Protein AF-A0AA40WFW1-F1 (afdb_monomer)

Mean predicted aligned error: 15.68 Å

Solvent-accessible surface area (backbone atoms only — not comparable to full-atom values): 8236 Å² total; per-residue (Å²): 113,68,68,63,54,52,51,50,52,41,64,77,34,49,91,41,74,64,25,47,53,50,52,50,49,50,50,52,48,50,46,54,59,62,72,38,60,76,72,65,69,72,68,68,83,65,73,79,66,72,55,68,63,59,58,52,53,51,51,53,50,51,51,52,53,50,53,49,52,55,54,53,72,74,47,89,59,65,86,51,41,61,56,52,51,50,51,53,51,51,56,51,49,51,54,43,48,41,55,78,66,33,42,73,81,52,59,71,65,62,39,50,57,52,49,52,53,52,51,51,50,51,51,50,52,50,48,52,50,52,53,50,53,54,51,51,54,53,53,54,66,72,74,108

Sequence (144 aa):
LEENELQDFITRNKDNKFGKALQDAILKGQEKLKGTPPLVEESHGSHHVISVKTYSIIFATLIFFTFVTVWVAGIDFGAMNVIIAMAVATAKASLVLGYFMHLKYDTIMNRVIFGSGFFFLLLLFGFSAADIFTRFKVLLSFAF

InterPro domains:
  IPR005171 Cytochrome C oxidase subunit IV, prokaryotes [PF03626] (57-125)
  IPR011743 Caa(3)-type oxidase, subunit IV [TIGR02229] (47-135)

Organism: NCBI:txid44276

Structure (mmCIF, N/CA/C/O backbone):
data_AF-A0AA40WFW1-F1
#
_entry.id   AF-A0AA40WFW1-F1
#
loop_
_atom_site.group_PDB
_atom_site.id
_atom_site.type_symbol
_atom_site.label_atom_id
_atom_site.label_alt_id
_atom_site.label_comp_id
_atom_site.label_asym_id
_atom_site.label_entity_id
_atom_site.label_seq_id
_atom_site.pdbx_PDB_ins_code
_atom_site.Cartn_x
_atom_site.Cartn_y
_atom_site.Cartn_z
_atom_site.occupancy
_atom_site.B_iso_or_equiv
_atom_site.auth_seq_id
_atom_site.auth_comp_id
_atom_site.auth_asym_id
_atom_site.auth_atom_id
_atom_site.pdbx_PDB_model_num
ATOM 1 N N . LEU A 1 1 ? -19.479 -23.591 46.083 1.00 56.34 1 LEU A N 1
ATOM 2 C CA . LEU A 1 1 ? 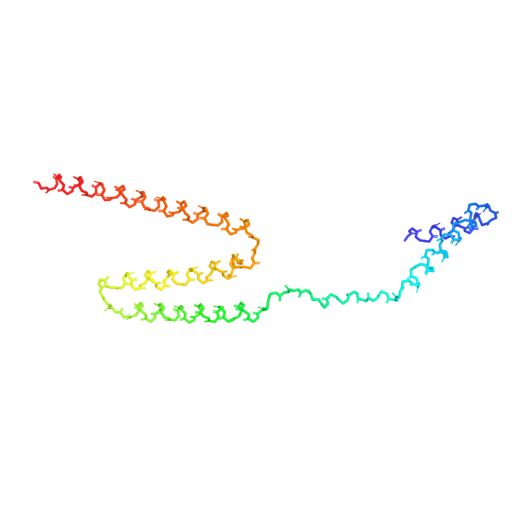-18.921 -23.953 47.406 1.00 56.34 1 LEU A CA 1
ATOM 3 C C . LEU A 1 1 ? -19.280 -22.874 48.424 1.00 56.34 1 LEU A C 1
ATOM 5 O O . LEU A 1 1 ? -19.982 -23.216 49.361 1.00 56.34 1 LEU A O 1
ATOM 9 N N . GLU A 1 2 ? -18.987 -21.593 48.163 1.00 70.62 2 GLU A N 1
ATOM 10 C CA . GLU A 1 2 ? -19.373 -20.478 49.057 1.00 70.62 2 GLU A CA 1
ATOM 11 C C . GLU A 1 2 ? -20.888 -20.328 49.305 1.00 70.62 2 GLU A C 1
ATOM 13 O O . GLU A 1 2 ? -21.292 -20.049 50.428 1.00 70.62 2 GLU A O 1
ATOM 18 N N . GLU A 1 3 ? -21.758 -20.567 48.313 1.00 70.88 3 GLU A N 1
ATOM 19 C CA . GLU A 1 3 ? -23.212 -20.433 48.538 1.00 70.88 3 GLU A CA 1
ATOM 20 C C . GLU A 1 3 ? -23.762 -21.410 49.588 1.00 70.88 3 GLU A C 1
ATOM 22 O O . GLU A 1 3 ? -24.636 -21.045 50.368 1.00 70.88 3 GLU A O 1
ATOM 27 N N . ASN A 1 4 ? -23.225 -22.631 49.659 1.00 71.12 4 ASN A N 1
ATOM 28 C CA . ASN A 1 4 ? -23.685 -23.629 50.626 1.00 71.12 4 ASN A CA 1
ATOM 29 C C . ASN A 1 4 ? -23.247 -23.273 52.058 1.00 71.12 4 ASN A C 1
ATOM 31 O O . ASN A 1 4 ? -24.006 -23.487 52.999 1.00 71.12 4 ASN A O 1
ATOM 35 N N . GLU A 1 5 ? -22.058 -22.685 52.222 1.00 77.12 5 GLU A N 1
ATOM 36 C CA . GLU A 1 5 ? -21.546 -22.231 53.523 1.00 77.12 5 GLU A CA 1
ATOM 37 C C . GLU A 1 5 ? -22.278 -20.979 54.023 1.00 77.12 5 GLU A C 1
ATOM 39 O O . GLU A 1 5 ? -22.573 -20.845 55.211 1.00 77.12 5 GLU A O 1
ATOM 44 N N . LEU A 1 6 ? -22.642 -20.080 53.107 1.00 69.94 6 LEU A N 1
ATOM 45 C CA . LEU A 1 6 ? -23.407 -18.873 53.415 1.00 69.94 6 LEU A CA 1
ATOM 46 C C . LEU A 1 6 ? -24.825 -19.220 53.890 1.00 69.94 6 LEU A C 1
ATOM 48 O O . LEU A 1 6 ? -25.314 -18.621 54.849 1.00 69.94 6 LEU A O 1
ATOM 52 N N . GLN A 1 7 ? -25.472 -20.218 53.280 1.00 74.81 7 GLN A N 1
ATOM 53 C CA . GLN A 1 7 ? -26.789 -20.701 53.714 1.00 74.81 7 GLN A CA 1
ATOM 54 C C . GLN A 1 7 ? -26.734 -21.392 55.086 1.00 74.81 7 GLN A C 1
ATOM 56 O O . GLN A 1 7 ? -27.633 -21.190 55.909 1.00 74.81 7 GLN A O 1
ATOM 61 N N . ASP A 1 8 ? -25.671 -22.150 55.371 1.00 81.81 8 ASP A N 1
ATOM 62 C CA . ASP A 1 8 ? -25.455 -22.774 56.682 1.00 81.81 8 ASP A CA 1
ATOM 63 C C . ASP A 1 8 ? -25.236 -21.719 57.779 1.00 81.81 8 ASP A C 1
ATOM 65 O O . ASP A 1 8 ? -25.878 -21.755 58.833 1.00 81.81 8 ASP A O 1
ATOM 69 N N . PHE A 1 9 ? -24.422 -20.696 57.495 1.00 74.06 9 PHE A N 1
ATOM 70 C CA . PHE A 1 9 ? -24.179 -19.588 58.418 1.00 74.06 9 PHE A CA 1
ATOM 71 C C . PHE A 1 9 ? -25.450 -18.775 58.711 1.00 74.06 9 PHE A C 1
ATOM 73 O O . PHE A 1 9 ? -25.726 -18.448 59.867 1.00 74.06 9 PHE A O 1
ATOM 80 N N . ILE A 1 10 ? -26.258 -18.471 57.689 1.00 77.81 10 ILE A N 1
ATOM 81 C CA . ILE A 1 10 ? -27.533 -17.751 57.852 1.00 77.81 10 ILE A CA 1
ATOM 82 C C . ILE A 1 10 ? -28.528 -18.587 58.664 1.00 77.81 10 ILE A C 1
ATOM 84 O O . ILE A 1 10 ? -29.220 -18.048 59.528 1.00 77.81 10 ILE A O 1
ATOM 88 N N . THR A 1 11 ? -28.575 -19.901 58.436 1.00 77.31 11 THR A N 1
ATOM 89 C CA . THR A 1 11 ? -29.468 -20.815 59.163 1.00 77.31 11 THR A CA 1
ATOM 90 C C . THR A 1 11 ? -29.069 -20.938 60.631 1.00 77.31 11 THR A C 1
ATOM 92 O O . THR A 1 11 ? -29.932 -20.865 61.506 1.00 77.31 11 THR A O 1
ATOM 95 N N . ARG A 1 12 ? -27.765 -21.037 60.916 1.00 81.69 12 ARG A N 1
ATOM 96 C CA . ARG A 1 12 ? -27.227 -21.077 62.283 1.00 81.69 12 ARG A CA 1
ATOM 97 C C . ARG A 1 12 ? -27.459 -19.801 63.087 1.00 81.69 12 ARG A C 1
ATOM 99 O O . ARG A 1 12 ? -27.447 -19.876 64.309 1.00 81.69 12 ARG A O 1
ATOM 106 N N . ASN A 1 13 ? -27.625 -18.657 62.425 1.00 74.06 13 ASN A N 1
ATOM 107 C CA . ASN A 1 13 ? -27.641 -17.338 63.065 1.00 74.06 13 ASN A CA 1
ATOM 108 C C . ASN A 1 13 ? -28.947 -16.555 62.810 1.00 74.06 13 ASN A C 1
ATOM 110 O O . ASN A 1 13 ? -28.970 -15.324 62.891 1.00 74.06 13 ASN A O 1
ATOM 114 N N . LYS A 1 14 ? -30.026 -17.265 62.454 1.00 75.75 14 LYS A N 1
ATOM 115 C CA . LYS A 1 14 ? -31.329 -16.718 62.033 1.00 75.75 14 LYS A CA 1
ATOM 116 C C . LYS A 1 14 ? -32.075 -15.954 63.138 1.00 75.75 14 LYS A C 1
ATOM 118 O O . LYS A 1 14 ? -32.874 -15.061 62.852 1.00 75.75 14 LYS A O 1
ATOM 123 N N . ASP A 1 15 ? -31.840 -16.310 64.393 1.00 78.62 15 ASP A N 1
A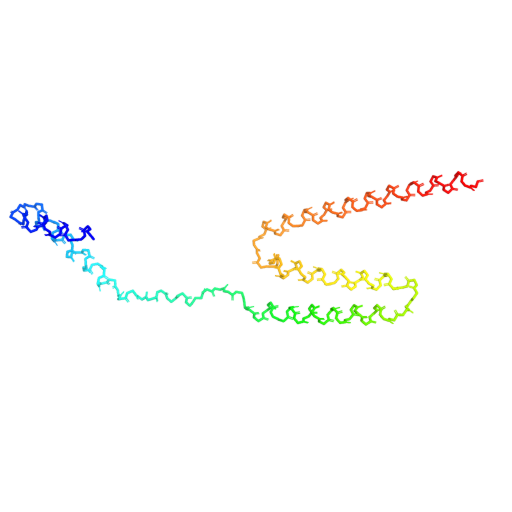TOM 124 C CA . ASP A 1 15 ? -32.398 -15.681 65.595 1.00 78.62 15 ASP A CA 1
ATOM 125 C C . ASP A 1 15 ? -31.774 -14.308 65.891 1.00 78.62 15 ASP A C 1
ATOM 127 O O . ASP A 1 15 ? -32.420 -13.425 66.467 1.00 78.62 15 ASP A O 1
ATOM 131 N N . ASN A 1 16 ? -30.553 -14.091 65.410 1.00 79.31 16 ASN A N 1
ATOM 132 C CA . ASN A 1 16 ? -29.788 -12.877 65.633 1.00 79.31 16 ASN A CA 1
ATOM 133 C C . ASN A 1 16 ? -30.196 -11.772 64.652 1.00 79.31 16 ASN A C 1
ATOM 135 O O . ASN A 1 16 ? -30.519 -12.018 63.488 1.00 79.31 16 ASN A O 1
ATOM 139 N N . LYS A 1 17 ? -30.144 -10.507 65.098 1.00 79.56 17 LYS A N 1
ATOM 140 C CA . LYS A 1 17 ? -30.504 -9.338 64.262 1.00 79.56 17 LYS A CA 1
ATOM 141 C C . LYS A 1 17 ? -29.728 -9.293 62.936 1.00 79.56 17 LYS A C 1
ATOM 143 O O . LYS A 1 17 ? -30.255 -8.807 61.941 1.00 79.56 17 LYS A O 1
ATOM 148 N N . PHE A 1 18 ? -28.511 -9.837 62.924 1.00 81.38 18 PHE A N 1
ATOM 149 C CA . PHE A 1 18 ? -27.685 -9.994 61.729 1.00 81.38 18 PHE A CA 1
ATOM 150 C C . PHE A 1 18 ? -28.284 -10.990 60.723 1.00 81.38 18 PHE A C 1
ATOM 152 O O . PHE A 1 18 ? -28.385 -10.665 59.547 1.00 81.38 18 PHE A O 1
ATOM 159 N N . GLY A 1 19 ? -28.754 -12.162 61.165 1.00 80.00 19 GLY A N 1
ATOM 160 C CA . GLY A 1 19 ? -29.363 -13.158 60.277 1.00 80.00 19 GLY A CA 1
ATOM 161 C C . GLY A 1 19 ? -30.608 -12.625 59.568 1.00 80.00 19 GLY A C 1
ATOM 162 O O . GLY A 1 19 ? -30.747 -12.797 58.359 1.00 80.00 19 GLY A O 1
ATOM 163 N N . LYS A 1 20 ? -31.461 -11.883 60.290 1.00 82.50 20 LYS A N 1
ATOM 164 C CA . LYS A 1 20 ? -32.632 -11.212 59.698 1.00 82.50 20 LYS A CA 1
ATOM 165 C C . LYS A 1 20 ? -32.237 -10.143 58.674 1.00 82.50 20 LYS A C 1
ATOM 167 O O . LYS A 1 20 ? -32.775 -10.141 57.575 1.00 82.50 20 LYS A O 1
ATOM 172 N N . ALA A 1 21 ? -31.254 -9.295 58.989 1.00 84.12 21 ALA A N 1
ATOM 173 C CA . ALA A 1 21 ? -30.778 -8.259 58.068 1.00 84.12 21 ALA A CA 1
ATOM 174 C C . ALA A 1 21 ? -30.157 -8.838 56.781 1.00 84.12 21 ALA A C 1
ATOM 176 O O . ALA A 1 21 ? -30.303 -8.260 55.707 1.00 84.12 21 ALA A O 1
ATOM 177 N N . LEU A 1 22 ? -29.483 -9.985 56.879 1.00 80.75 22 LEU A N 1
ATOM 178 C CA . LEU A 1 22 ? -28.872 -10.684 55.747 1.00 80.75 22 LEU A CA 1
ATOM 179 C C . LEU A 1 22 ? -29.936 -11.381 54.894 1.00 80.75 22 LEU A C 1
ATOM 181 O O . LEU A 1 22 ? -29.877 -11.309 53.669 1.00 80.75 22 LEU A O 1
ATOM 185 N N . GLN A 1 23 ? -30.947 -11.984 55.526 1.00 82.38 23 GLN A N 1
ATOM 186 C CA . GLN A 1 23 ? -32.101 -12.547 54.828 1.00 82.38 23 GLN A CA 1
ATOM 187 C C . GLN A 1 23 ? -32.884 -11.458 54.074 1.00 82.38 23 GLN A C 1
ATOM 189 O O . GLN A 1 23 ? -33.200 -11.645 52.901 1.00 82.38 23 GLN A O 1
ATOM 194 N N . ASP A 1 24 ? -33.091 -10.291 54.691 1.00 86.25 24 ASP A N 1
ATOM 195 C CA . ASP A 1 24 ? -33.718 -9.128 54.053 1.00 86.25 24 ASP A CA 1
ATOM 196 C C . ASP A 1 24 ? -32.855 -8.550 52.919 1.00 86.25 24 ASP A C 1
ATOM 198 O O . ASP A 1 24 ? -33.381 -8.176 51.872 1.00 86.25 24 ASP A O 1
ATOM 202 N N . ALA A 1 25 ? -31.526 -8.504 53.074 1.00 83.38 25 ALA A N 1
ATOM 203 C CA . ALA A 1 25 ? -30.610 -8.053 52.025 1.00 83.38 25 ALA A CA 1
ATOM 204 C C . ALA A 1 25 ? -30.571 -9.013 50.825 1.00 83.38 25 ALA A C 1
ATOM 206 O O . ALA A 1 25 ? -30.508 -8.553 49.685 1.00 83.38 25 ALA A O 1
ATOM 207 N N . ILE A 1 26 ? -30.654 -10.326 51.061 1.00 78.19 26 ILE A N 1
ATOM 208 C CA . ILE A 1 26 ? -30.748 -11.342 50.005 1.00 78.19 26 ILE A CA 1
ATOM 209 C C . ILE A 1 26 ? -32.097 -11.244 49.300 1.00 78.19 26 ILE A C 1
ATOM 211 O O . ILE A 1 26 ? -32.121 -11.227 48.076 1.00 78.19 26 ILE A O 1
ATOM 215 N N . LEU A 1 27 ? -33.207 -11.118 50.036 1.00 82.50 27 LEU A N 1
ATOM 216 C CA . LEU A 1 27 ? -34.538 -10.937 49.449 1.00 82.50 27 LEU A CA 1
ATOM 217 C C . LEU A 1 27 ? -34.621 -9.644 48.634 1.00 82.50 27 LEU A C 1
ATOM 219 O O . LEU A 1 27 ? -35.076 -9.682 47.497 1.00 82.50 27 LEU A O 1
ATOM 223 N N . LYS A 1 28 ? -34.108 -8.524 49.156 1.00 84.25 28 LYS A N 1
ATOM 224 C CA . LYS A 1 28 ? -34.058 -7.231 48.455 1.00 84.25 28 LYS A CA 1
ATOM 225 C C . LYS A 1 28 ? -33.096 -7.248 47.265 1.00 84.25 28 LYS A C 1
ATOM 227 O O . LYS A 1 28 ? -33.371 -6.628 46.241 1.00 84.25 28 LYS A O 1
ATOM 232 N N . GLY A 1 29 ? -31.969 -7.953 47.379 1.00 78.50 29 GLY A N 1
ATOM 233 C CA . GLY A 1 29 ? -31.025 -8.188 46.286 1.00 78.50 29 GLY A CA 1
ATOM 234 C C . GLY A 1 29 ? -31.657 -9.024 45.175 1.00 78.50 29 GLY A C 1
ATOM 235 O O . GLY A 1 29 ? -31.620 -8.621 44.020 1.00 78.50 29 GLY A O 1
ATOM 236 N N . GLN A 1 30 ? -32.320 -10.125 45.530 1.00 77.06 30 GLN A N 1
ATOM 237 C CA . GLN A 1 30 ? -33.086 -10.984 44.624 1.00 77.06 30 GLN A CA 1
ATOM 238 C C . GLN A 1 30 ? -34.261 -10.233 43.989 1.00 77.06 30 GLN A C 1
ATOM 240 O O . GLN A 1 30 ? -34.470 -10.354 42.793 1.00 77.06 30 GLN A O 1
ATOM 245 N N . GLU A 1 31 ? -34.993 -9.408 44.737 1.00 78.56 31 GLU A N 1
ATOM 246 C CA . GLU A 1 31 ? -36.063 -8.551 44.218 1.00 78.56 31 GLU A CA 1
ATOM 247 C C . GLU A 1 31 ? -35.517 -7.510 43.232 1.00 78.56 31 GLU A C 1
ATOM 249 O O . GLU A 1 31 ? -36.081 -7.338 42.157 1.00 78.56 31 GLU A O 1
ATOM 254 N N . LYS A 1 32 ? -34.374 -6.876 43.529 1.00 75.31 32 LYS A N 1
ATOM 255 C CA . LYS A 1 32 ? -33.695 -5.952 42.606 1.00 75.31 32 LYS A CA 1
ATOM 256 C C . LYS A 1 32 ? -33.172 -6.668 41.355 1.00 75.31 32 LYS A C 1
ATOM 258 O O . LYS A 1 32 ? -33.212 -6.092 40.274 1.00 75.31 32 LYS A O 1
ATOM 263 N N . LEU A 1 33 ? -32.729 -7.920 41.479 1.00 69.62 33 LEU A N 1
ATOM 264 C CA . LEU A 1 33 ? -32.313 -8.773 40.358 1.00 69.62 33 LEU A CA 1
ATOM 265 C C . LEU A 1 33 ? -33.500 -9.323 39.548 1.00 69.62 33 LEU A C 1
ATOM 267 O O . LEU A 1 33 ? -33.357 -9.543 38.354 1.00 69.62 33 LEU A O 1
ATOM 271 N N . LYS A 1 34 ? -34.668 -9.521 40.172 1.00 67.94 34 LYS A N 1
ATOM 272 C CA . LYS A 1 34 ? -35.893 -10.060 39.550 1.00 67.94 34 L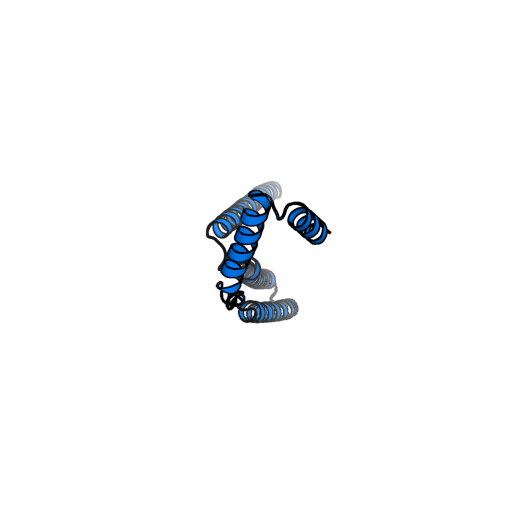YS A CA 1
ATOM 273 C C . LYS A 1 34 ? -36.798 -8.967 38.965 1.00 67.94 34 LYS A C 1
ATOM 275 O O . LYS A 1 34 ? -37.552 -9.225 38.034 1.00 67.94 34 LYS A O 1
ATOM 280 N N . GLY A 1 35 ? -36.741 -7.764 39.539 1.00 59.94 35 GLY A N 1
ATOM 281 C CA . GLY A 1 35 ? -37.348 -6.524 39.047 1.00 59.94 35 GLY A CA 1
ATOM 282 C C . GLY A 1 35 ? -36.447 -5.766 38.072 1.00 59.94 35 GLY A C 1
ATOM 283 O O . GLY A 1 35 ? -36.921 -4.884 37.359 1.00 59.94 35 GLY A O 1
ATOM 284 N N . THR A 1 36 ? -35.172 -6.154 37.974 1.00 63.31 36 THR A N 1
ATOM 285 C CA . THR A 1 36 ? -34.471 -6.040 36.698 1.00 63.31 36 THR A CA 1
ATOM 286 C C . THR A 1 36 ? -35.199 -7.021 35.778 1.00 63.31 36 THR A C 1
ATOM 288 O O . THR A 1 36 ? -35.206 -8.211 36.101 1.00 63.31 36 THR A O 1
ATOM 291 N N . PRO A 1 37 ? -35.904 -6.562 34.721 1.00 61.66 37 PRO A N 1
ATOM 292 C CA . PRO A 1 37 ? -36.551 -7.467 33.770 1.00 61.66 37 PRO A CA 1
ATOM 293 C C . PRO A 1 37 ? -35.553 -8.564 33.406 1.00 61.66 37 PRO A C 1
ATOM 295 O O . PRO A 1 37 ? -34.370 -8.216 33.320 1.00 61.66 37 PRO A O 1
ATOM 298 N N . PRO A 1 38 ? -35.995 -9.841 33.273 1.00 54.34 38 PRO A N 1
ATOM 299 C CA . PRO A 1 38 ? -35.114 -10.988 33.047 1.00 54.34 38 PRO A CA 1
ATOM 300 C C . PRO A 1 38 ? -34.149 -10.522 32.010 1.00 54.34 38 PRO A C 1
ATOM 302 O O . PRO A 1 38 ? -34.682 -10.217 30.944 1.00 54.34 38 PRO A O 1
ATOM 305 N N . LEU A 1 39 ? -32.882 -10.308 32.430 1.00 52.81 39 LEU A N 1
ATOM 306 C CA . LEU A 1 39 ? -31.835 -9.609 31.699 1.00 52.81 39 LEU A CA 1
ATOM 307 C C . LEU A 1 39 ? -32.366 -9.444 30.308 1.00 52.81 39 LEU A C 1
ATOM 309 O O . LEU A 1 39 ? -32.387 -10.435 29.572 1.00 52.81 39 LEU A O 1
ATOM 313 N N . VAL A 1 40 ? -32.982 -8.279 30.014 1.00 51.00 40 VAL A N 1
ATOM 314 C CA . VAL A 1 40 ? -33.141 -7.927 28.607 1.00 51.00 40 VAL A CA 1
ATOM 315 C C . VAL A 1 40 ? -31.735 -8.222 28.167 1.00 51.00 40 VAL A C 1
ATOM 317 O O . VAL A 1 40 ? -30.821 -7.630 28.757 1.00 51.00 40 VAL A O 1
ATOM 320 N N . GLU A 1 41 ? -31.541 -9.292 27.380 1.00 45.19 41 GLU A N 1
ATOM 321 C CA . GLU A 1 41 ? -30.306 -9.466 26.661 1.00 45.19 41 GLU A CA 1
ATOM 322 C C . GLU A 1 41 ? -30.208 -8.073 26.108 1.00 45.19 41 GLU A C 1
ATOM 324 O O . GLU A 1 41 ? -31.095 -7.676 25.338 1.00 45.19 41 GLU A O 1
ATOM 329 N N . GLU A 1 42 ? -29.325 -7.249 26.696 1.00 43.50 42 GLU A N 1
ATOM 330 C CA . GLU A 1 42 ? -29.062 -5.944 26.156 1.00 43.50 42 GLU A CA 1
ATOM 331 C C . GLU A 1 42 ? -28.787 -6.370 24.757 1.00 43.50 42 GLU A C 1
ATOM 333 O O . GLU A 1 42 ? -27.910 -7.219 24.552 1.00 43.50 42 GLU A O 1
ATOM 338 N N . SER A 1 43 ? -29.692 -5.994 23.858 1.00 41.28 43 SER A N 1
ATOM 339 C CA . SER A 1 43 ? -29.570 -6.448 22.514 1.00 41.28 43 SER A CA 1
ATOM 340 C C . SER A 1 43 ? -28.257 -5.800 22.147 1.00 41.28 43 SER A C 1
ATOM 342 O O . SER A 1 43 ? -28.199 -4.627 21.797 1.00 41.28 43 SER A O 1
ATOM 344 N N . HIS A 1 44 ? -27.182 -6.583 22.207 1.00 42.91 44 HIS A N 1
ATOM 345 C CA . HIS A 1 44 ? -25.916 -6.301 21.596 1.00 42.91 44 HIS A CA 1
ATOM 346 C C . HIS A 1 44 ? -26.146 -6.365 20.066 1.00 42.91 44 HIS A C 1
ATOM 348 O O . HIS A 1 44 ? -25.219 -6.545 19.289 1.00 42.91 44 HIS A O 1
ATOM 354 N N . GLY A 1 45 ? -27.385 -6.157 19.586 1.00 42.16 45 GLY A N 1
ATOM 355 C CA . GLY A 1 45 ? -27.779 -5.575 18.319 1.00 42.16 45 GLY A CA 1
ATOM 356 C C . GLY A 1 45 ? -27.319 -4.127 18.204 1.00 42.16 45 GLY A C 1
ATOM 357 O O . GLY A 1 45 ? -28.091 -3.217 17.953 1.00 42.16 45 GLY A O 1
ATOM 358 N N . SER A 1 46 ? -26.021 -3.925 18.337 1.00 43.91 46 SER A N 1
ATOM 359 C CA . SER A 1 46 ? -25.216 -3.629 17.168 1.00 43.91 46 SER A CA 1
ATOM 360 C C . SER A 1 46 ? -23.779 -3.606 17.654 1.00 43.91 46 SER A C 1
ATOM 362 O O . SER A 1 46 ? -23.202 -2.542 17.873 1.00 43.91 46 SER A O 1
ATOM 364 N N . HIS A 1 47 ? -23.157 -4.779 17.796 1.00 43.75 47 HIS A N 1
ATOM 365 C CA . HIS A 1 47 ? -21.742 -4.835 17.457 1.00 43.75 47 HIS A CA 1
ATOM 366 C C . HIS A 1 47 ? -21.649 -4.216 16.062 1.00 43.75 47 HIS A C 1
ATOM 368 O O . HIS A 1 47 ? -22.056 -4.824 15.073 1.00 43.75 47 HIS A O 1
ATOM 374 N N . HIS A 1 48 ? -21.213 -2.959 15.990 1.00 47.91 48 HIS A N 1
ATOM 375 C CA . HIS A 1 48 ? -20.923 -2.260 14.751 1.00 47.91 48 HIS A CA 1
ATOM 376 C C . HIS A 1 48 ? -19.637 -2.876 14.190 1.00 47.91 48 HIS A C 1
ATOM 378 O O . HIS A 1 48 ? -18.601 -2.232 14.069 1.00 47.91 48 HIS A O 1
ATOM 384 N N . VAL A 1 49 ? -19.686 -4.178 13.899 1.00 54.81 49 VAL A N 1
ATOM 385 C CA . VAL A 1 49 ? -18.774 -4.849 12.991 1.00 54.81 49 VAL A CA 1
ATOM 386 C C . VAL A 1 49 ? -19.055 -4.218 11.640 1.00 54.81 49 VAL A C 1
ATOM 388 O O . VAL A 1 49 ? -19.938 -4.640 10.897 1.00 54.81 49 VAL A O 1
ATOM 391 N N . ILE A 1 50 ? -18.351 -3.115 11.382 1.00 57.28 50 ILE A N 1
ATOM 392 C CA . ILE A 1 50 ? -17.777 -2.760 10.082 1.00 57.28 50 ILE A CA 1
ATOM 393 C C . ILE A 1 50 ? -18.012 -3.905 9.105 1.00 57.28 50 ILE A C 1
ATOM 395 O O . ILE A 1 50 ? -17.413 -4.974 9.213 1.00 57.28 50 ILE A O 1
ATOM 399 N N . SER A 1 51 ? -18.994 -3.679 8.237 1.00 58.88 51 SER A N 1
ATOM 400 C CA . SER A 1 51 ? -19.586 -4.675 7.357 1.00 58.88 51 SER A CA 1
ATOM 401 C C . SER A 1 51 ? -18.509 -5.563 6.737 1.00 58.88 51 SER A C 1
ATOM 403 O O . SER A 1 51 ? -17.702 -5.096 5.932 1.00 58.88 51 SER A O 1
ATOM 405 N N . VAL A 1 52 ? -18.528 -6.860 7.069 1.00 71.69 52 VAL A N 1
ATOM 406 C CA . VAL A 1 52 ? -17.671 -7.895 6.455 1.00 71.69 52 VAL A CA 1
ATOM 407 C C . VAL A 1 52 ? -17.743 -7.821 4.921 1.00 71.69 52 VAL A C 1
ATOM 409 O O . VAL A 1 52 ? -16.771 -8.119 4.228 1.00 71.69 52 VAL A O 1
ATOM 412 N N . LYS A 1 53 ? -18.865 -7.322 4.379 1.00 76.38 53 LYS A N 1
ATOM 413 C CA . LYS A 1 53 ? -19.053 -7.082 2.944 1.00 76.38 53 LYS A CA 1
ATOM 414 C C . LYS A 1 53 ? -18.044 -6.075 2.382 1.00 76.38 53 LYS A C 1
ATOM 416 O O . LYS A 1 53 ? -17.552 -6.296 1.284 1.00 76.38 53 LYS A O 1
ATOM 421 N N . THR A 1 54 ? -17.697 -5.015 3.115 1.00 79.38 54 THR A N 1
ATOM 422 C CA . THR A 1 54 ? -16.713 -4.014 2.667 1.00 79.38 54 THR A CA 1
ATOM 423 C C . THR A 1 54 ? -15.348 -4.666 2.469 1.00 79.38 54 THR A C 1
ATOM 425 O O . THR A 1 54 ? -14.792 -4.592 1.376 1.00 79.38 54 THR A O 1
ATOM 428 N N . TYR A 1 55 ? -14.848 -5.385 3.480 1.00 80.81 55 TYR A N 1
ATOM 429 C CA . TYR A 1 55 ? -13.577 -6.111 3.384 1.00 80.81 55 TYR A CA 1
ATOM 430 C C . TYR A 1 55 ? -13.585 -7.167 2.281 1.00 80.81 55 TYR A C 1
ATOM 432 O O . TYR A 1 55 ? -12.598 -7.306 1.564 1.00 80.81 55 TYR A O 1
ATOM 440 N N . SER A 1 56 ? -14.707 -7.867 2.103 1.00 84.06 56 SER A N 1
ATOM 441 C CA . SER A 1 56 ? -14.859 -8.884 1.062 1.00 84.06 56 SER A CA 1
ATOM 442 C C . SER A 1 56 ? -14.807 -8.290 -0.355 1.00 84.06 56 SER A C 1
ATOM 444 O O . SER A 1 56 ? -14.123 -8.832 -1.222 1.00 84.06 56 SER A O 1
ATOM 446 N N . ILE A 1 57 ? -15.429 -7.125 -0.585 1.00 87.12 57 ILE A N 1
ATOM 447 C CA . ILE A 1 57 ? -15.342 -6.402 -1.867 1.00 87.12 57 ILE A CA 1
ATOM 448 C C . ILE 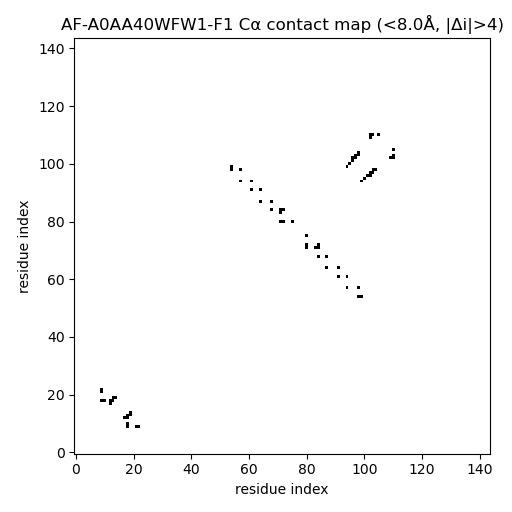A 1 57 ? -13.900 -5.972 -2.149 1.00 87.12 57 ILE A C 1
ATOM 450 O O . ILE A 1 57 ? -13.399 -6.152 -3.254 1.00 87.12 57 ILE A O 1
ATOM 454 N N . ILE A 1 58 ? -13.205 -5.430 -1.149 1.00 89.44 58 ILE A N 1
ATOM 455 C CA . ILE A 1 58 ? -11.829 -4.947 -1.325 1.00 89.44 58 ILE A CA 1
ATOM 456 C C . ILE A 1 58 ? -10.878 -6.119 -1.550 1.00 89.44 58 ILE A C 1
ATOM 458 O O . ILE A 1 58 ? -9.990 -6.031 -2.391 1.00 89.44 58 ILE A O 1
ATOM 462 N N . PHE A 1 59 ? -11.092 -7.236 -0.855 1.00 87.81 59 PHE A N 1
ATOM 463 C CA . PHE A 1 59 ? -10.375 -8.480 -1.102 1.00 87.81 59 PHE A CA 1
ATOM 464 C C . PHE A 1 59 ? -10.538 -8.942 -2.557 1.00 87.81 59 PHE A C 1
ATOM 466 O O . PHE A 1 59 ? -9.541 -9.234 -3.217 1.00 87.81 59 PHE A O 1
ATOM 473 N N . ALA A 1 60 ? -11.761 -8.918 -3.097 1.00 91.44 60 ALA A N 1
ATOM 474 C CA . ALA A 1 60 ? -12.002 -9.224 -4.506 1.00 91.44 60 ALA A CA 1
ATOM 475 C C . ALA A 1 60 ? -11.265 -8.246 -5.443 1.00 91.44 60 ALA A C 1
ATOM 477 O O . ALA A 1 60 ? -10.618 -8.680 -6.398 1.00 91.44 60 ALA A O 1
ATOM 478 N N . THR A 1 61 ? -11.267 -6.945 -5.133 1.00 91.50 61 THR A N 1
ATOM 479 C CA . THR A 1 61 ? -10.497 -5.932 -5.877 1.00 91.50 61 THR A CA 1
ATOM 480 C C . THR A 1 61 ? -8.988 -6.202 -5.841 1.00 91.50 61 THR A C 1
ATOM 482 O O . THR A 1 61 ? -8.312 -6.042 -6.856 1.00 91.50 61 THR A O 1
ATOM 485 N N . LEU A 1 62 ? -8.436 -6.648 -4.708 1.00 91.06 62 LEU A N 1
ATOM 486 C CA . LEU A 1 62 ? -7.013 -6.995 -4.590 1.00 91.06 62 LEU A CA 1
ATOM 487 C C . LEU A 1 62 ? -6.650 -8.245 -5.397 1.00 91.06 62 LEU A C 1
ATOM 489 O O . LEU A 1 62 ? -5.564 -8.303 -5.985 1.00 91.06 62 LEU A O 1
ATOM 493 N N . ILE A 1 63 ? -7.543 -9.235 -5.441 1.00 93.06 63 ILE A N 1
ATOM 494 C CA . ILE A 1 63 ? -7.377 -10.409 -6.301 1.00 93.06 63 ILE A CA 1
ATOM 495 C C . ILE A 1 63 ? -7.385 -9.984 -7.769 1.00 93.06 63 ILE A C 1
ATOM 497 O O . ILE A 1 63 ? -6.475 -10.357 -8.507 1.00 93.06 63 ILE A O 1
ATOM 501 N N . PHE A 1 64 ? -8.331 -9.135 -8.175 1.00 93.00 64 PHE A N 1
ATOM 502 C CA . PHE A 1 64 ? -8.361 -8.571 -9.524 1.00 93.00 64 PHE A CA 1
ATOM 503 C C . PHE A 1 64 ? -7.049 -7.851 -9.871 1.00 93.00 64 PHE A C 1
ATOM 505 O O . PHE A 1 64 ? -6.431 -8.156 -10.888 1.00 93.00 64 PHE A O 1
ATOM 512 N N . PHE A 1 65 ? -6.555 -6.978 -8.989 1.00 90.69 65 PHE A N 1
ATOM 513 C CA . PHE A 1 65 ? -5.263 -6.307 -9.171 1.00 90.69 65 PHE A CA 1
ATOM 514 C C . PHE A 1 65 ? -4.094 -7.288 -9.313 1.00 90.69 65 PHE A C 1
ATOM 516 O O . PHE A 1 65 ? -3.150 -7.028 -10.052 1.00 90.69 65 PHE A O 1
ATOM 523 N N . THR A 1 66 ? -4.155 -8.431 -8.632 1.00 91.50 66 THR A N 1
ATOM 524 C CA . THR A 1 66 ? -3.121 -9.466 -8.724 1.00 91.50 66 THR A CA 1
ATOM 525 C C . THR A 1 66 ? -3.151 -10.157 -10.090 1.00 91.50 66 THR A C 1
ATOM 527 O O . THR A 1 66 ? -2.101 -10.318 -10.712 1.00 91.50 66 THR A O 1
ATOM 530 N N . PHE A 1 67 ? -4.335 -10.468 -10.621 1.00 92.81 67 PHE A N 1
ATOM 531 C CA . PHE A 1 67 ? -4.459 -10.944 -12.002 1.00 92.81 67 PHE A CA 1
ATOM 532 C C . PHE A 1 67 ? -3.922 -9.925 -13.006 1.00 92.81 67 PHE A C 1
ATOM 534 O O . PHE A 1 67 ? -3.167 -10.299 -13.902 1.00 92.81 67 PHE A O 1
ATOM 541 N N . VAL A 1 68 ? -4.228 -8.639 -12.811 1.00 89.00 68 VAL A N 1
ATOM 542 C CA . VAL A 1 68 ? -3.678 -7.560 -13.642 1.00 89.00 68 VAL A CA 1
ATOM 543 C C . VAL A 1 68 ? -2.149 -7.550 -13.578 1.00 89.00 68 VAL A C 1
ATOM 545 O O . VAL A 1 68 ? -1.518 -7.486 -14.626 1.00 89.00 68 VAL A O 1
ATOM 548 N N . THR A 1 69 ? -1.528 -7.687 -12.396 1.00 88.88 69 THR A N 1
ATOM 549 C CA . THR A 1 69 ? -0.055 -7.739 -12.301 1.00 88.88 69 THR A CA 1
ATOM 550 C C . THR A 1 69 ? 0.553 -8.934 -13.024 1.00 88.88 69 THR A C 1
ATOM 552 O O . THR A 1 69 ? 1.567 -8.770 -13.691 1.00 88.88 69 THR A O 1
ATOM 555 N N . VAL A 1 70 ? -0.058 -10.119 -12.927 1.00 89.56 70 VAL A N 1
ATOM 556 C CA . VAL A 1 70 ? 0.435 -11.320 -13.620 1.00 89.56 70 VAL A CA 1
ATOM 557 C C . VAL A 1 70 ? 0.301 -11.156 -15.132 1.00 89.56 70 VAL A C 1
ATOM 559 O O . VAL A 1 70 ? 1.209 -11.518 -15.872 1.00 89.56 70 VAL A O 1
ATOM 562 N N . TRP A 1 71 ? -0.801 -10.567 -15.593 1.00 87.62 71 TRP A N 1
ATOM 563 C CA . TRP A 1 71 ? -1.026 -10.331 -17.014 1.00 87.62 71 TRP A CA 1
ATOM 564 C C . TRP A 1 71 ? -0.069 -9.282 -17.586 1.00 87.62 71 TRP A C 1
ATOM 566 O O . TRP A 1 71 ? 0.558 -9.525 -18.612 1.00 87.62 71 TRP A O 1
ATOM 576 N N . VAL A 1 72 ? 0.115 -8.161 -16.882 1.00 86.06 72 VAL A N 1
ATOM 577 C CA . VAL A 1 72 ? 1.097 -7.127 -17.241 1.00 86.06 72 VAL A CA 1
ATOM 578 C C . VAL A 1 72 ? 2.515 -7.693 -17.233 1.00 86.06 72 VAL A C 1
ATOM 580 O O . VAL A 1 72 ? 3.281 -7.382 -18.132 1.00 86.06 72 VAL A O 1
ATOM 583 N N . ALA A 1 73 ? 2.866 -8.550 -16.269 1.00 83.88 73 ALA A N 1
ATOM 584 C CA . ALA A 1 73 ? 4.181 -9.190 -16.222 1.00 83.88 73 ALA A CA 1
ATOM 585 C C . ALA A 1 73 ? 4.421 -10.171 -17.384 1.00 83.88 73 ALA A C 1
ATOM 587 O O . ALA A 1 73 ? 5.570 -10.453 -17.711 1.00 83.88 73 ALA A O 1
ATOM 588 N N . GLY A 1 74 ? 3.356 -10.693 -17.999 1.00 82.06 74 GLY A N 1
ATOM 589 C CA . GLY A 1 74 ? 3.435 -11.561 -19.173 1.00 82.06 74 GLY A CA 1
ATOM 590 C C . GLY A 1 74 ? 3.579 -10.817 -20.504 1.00 82.06 74 GLY A C 1
ATOM 591 O O . GLY A 1 74 ? 3.868 -11.455 -21.513 1.00 82.06 74 GLY A O 1
ATOM 592 N N . ILE A 1 75 ? 3.378 -9.495 -20.528 1.00 83.81 75 ILE A N 1
ATOM 593 C CA . ILE A 1 75 ? 3.518 -8.669 -21.731 1.00 83.81 75 ILE A CA 1
ATOM 594 C C . ILE A 1 75 ? 4.787 -7.826 -21.598 1.00 83.81 75 ILE A C 1
ATOM 596 O O . ILE A 1 75 ? 4.985 -7.118 -20.613 1.00 83.81 75 ILE A O 1
ATOM 600 N N . ASP A 1 76 ? 5.660 -7.891 -22.601 1.00 81.62 76 ASP A N 1
ATOM 601 C CA . ASP A 1 76 ? 6.899 -7.121 -22.596 1.00 81.62 76 ASP A CA 1
ATOM 602 C C . ASP A 1 76 ? 6.676 -5.735 -23.217 1.00 81.62 76 ASP A C 1
ATOM 604 O O . ASP A 1 76 ? 6.677 -5.564 -24.437 1.00 81.62 76 ASP A O 1
ATOM 608 N N . PHE A 1 77 ? 6.446 -4.731 -22.368 1.00 75.56 77 PHE A N 1
ATOM 609 C CA . PHE A 1 77 ? 6.375 -3.321 -22.762 1.00 75.56 77 PHE A CA 1
ATOM 610 C C . PHE A 1 77 ? 7.757 -2.635 -22.730 1.00 75.56 77 PHE A C 1
ATOM 612 O O . PHE A 1 77 ? 7.845 -1.402 -22.786 1.00 75.56 77 PHE A O 1
ATOM 619 N N . GLY A 1 78 ? 8.850 -3.402 -22.610 1.00 83.06 78 GLY A N 1
ATOM 620 C CA . GLY A 1 78 ? 10.216 -2.884 -22.551 1.00 83.06 78 GLY A CA 1
ATOM 621 C C . GLY A 1 78 ? 10.436 -1.966 -21.345 1.00 83.06 78 GLY A C 1
ATOM 622 O O . GLY A 1 78 ? 10.115 -2.312 -20.209 1.00 83.06 78 GLY A O 1
ATOM 623 N N . ALA A 1 79 ? 10.951 -0.753 -21.573 1.00 80.12 79 ALA A N 1
ATOM 624 C CA . ALA A 1 79 ? 11.231 0.218 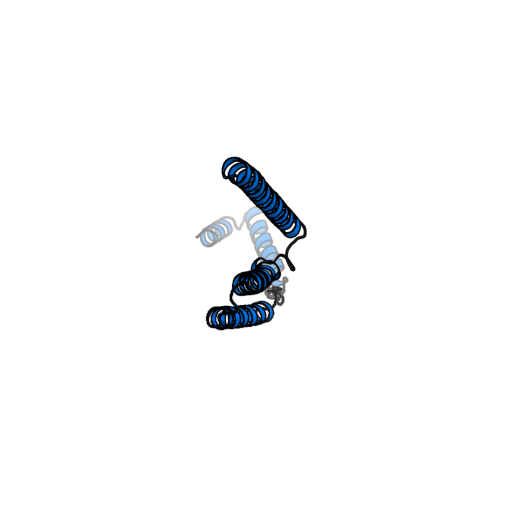-20.505 1.00 80.12 79 ALA A CA 1
ATOM 625 C C . ALA A 1 79 ? 9.981 0.649 -19.705 1.00 80.12 79 ALA A C 1
ATOM 627 O O . ALA A 1 79 ? 10.098 1.090 -18.561 1.00 80.12 79 ALA A O 1
ATOM 628 N N . MET A 1 80 ? 8.781 0.502 -20.278 1.00 84.81 80 MET A N 1
ATOM 629 C CA . MET A 1 80 ? 7.528 0.873 -19.619 1.00 84.81 80 MET A CA 1
ATOM 630 C C . MET A 1 80 ? 7.064 -0.172 -18.587 1.00 84.81 80 MET A C 1
ATOM 632 O O . MET A 1 80 ? 6.268 0.162 -17.709 1.00 84.81 80 MET A O 1
ATOM 636 N N . ASN A 1 81 ? 7.600 -1.403 -18.617 1.00 87.38 81 ASN A N 1
ATOM 637 C CA . ASN A 1 81 ? 7.226 -2.468 -17.674 1.00 87.38 81 ASN A CA 1
ATOM 638 C C . ASN A 1 81 ? 7.400 -2.041 -16.219 1.00 87.38 81 ASN A C 1
ATOM 640 O O . ASN A 1 81 ? 6.510 -2.256 -15.400 1.00 87.38 81 ASN A O 1
ATOM 644 N N . VAL A 1 82 ? 8.523 -1.397 -15.900 1.00 86.75 82 VAL A N 1
ATOM 645 C CA . VAL A 1 82 ? 8.828 -0.970 -14.528 1.00 86.75 82 VAL A CA 1
ATOM 646 C C . VAL A 1 82 ? 7.836 0.089 -14.054 1.00 86.75 82 VAL A C 1
ATOM 648 O O . VAL A 1 82 ? 7.344 0.011 -12.931 1.00 86.75 82 VAL A O 1
ATOM 651 N N . ILE A 1 83 ? 7.495 1.050 -14.915 1.00 89.88 83 ILE A N 1
ATOM 652 C CA . ILE A 1 83 ? 6.568 2.137 -14.579 1.00 89.88 83 ILE A CA 1
ATOM 653 C C . ILE A 1 83 ? 5.166 1.573 -14.333 1.00 89.88 83 ILE A C 1
ATOM 655 O O . ILE A 1 83 ? 4.547 1.893 -13.317 1.00 89.88 83 ILE A O 1
ATOM 659 N N . ILE A 1 84 ? 4.685 0.687 -15.213 1.00 88.69 84 ILE A N 1
ATOM 660 C CA . ILE A 1 84 ? 3.372 0.049 -15.059 1.00 88.69 84 ILE A CA 1
ATOM 661 C C . ILE A 1 84 ? 3.362 -0.837 -13.806 1.00 88.69 84 ILE A C 1
ATOM 663 O O . ILE A 1 84 ? 2.439 -0.741 -12.999 1.00 88.69 84 ILE A O 1
ATOM 667 N N . ALA A 1 85 ? 4.401 -1.646 -13.587 1.00 89.00 85 ALA A N 1
ATOM 668 C CA . ALA A 1 85 ? 4.512 -2.498 -12.405 1.00 89.00 85 ALA A CA 1
ATOM 669 C C . ALA A 1 85 ? 4.492 -1.679 -11.104 1.00 89.00 85 ALA A C 1
ATOM 671 O O . ALA A 1 85 ? 3.764 -2.023 -10.172 1.00 89.00 85 ALA A O 1
ATOM 672 N N . MET A 1 86 ? 5.223 -0.561 -11.049 1.00 90.06 86 MET A N 1
ATOM 673 C CA . MET A 1 86 ? 5.225 0.350 -9.901 1.00 90.06 86 MET A CA 1
ATOM 674 C C . MET A 1 86 ? 3.878 1.046 -9.699 1.00 90.06 86 MET A C 1
ATOM 676 O O . MET A 1 86 ? 3.421 1.162 -8.559 1.00 90.06 86 MET A O 1
ATOM 680 N N . ALA A 1 87 ? 3.202 1.460 -10.773 1.00 90.56 87 ALA A N 1
ATOM 681 C CA . ALA A 1 87 ? 1.875 2.065 -10.688 1.00 90.56 87 ALA A CA 1
ATOM 682 C C . ALA A 1 87 ? 0.847 1.080 -10.111 1.00 90.56 87 ALA A C 1
ATOM 684 O O . ALA A 1 87 ? 0.123 1.408 -9.166 1.00 90.56 87 ALA A O 1
ATOM 685 N N . VAL A 1 88 ? 0.826 -0.155 -10.622 1.00 91.00 88 VAL A N 1
ATOM 686 C CA . VAL A 1 88 ? -0.099 -1.198 -10.161 1.00 91.00 88 VAL A CA 1
ATOM 687 C C . VAL A 1 88 ? 0.220 -1.615 -8.720 1.00 91.00 88 VAL A C 1
ATOM 689 O O . VAL A 1 88 ? -0.693 -1.738 -7.900 1.00 91.00 88 VAL A O 1
ATOM 692 N N . ALA A 1 89 ? 1.503 -1.760 -8.371 1.00 90.69 89 ALA A N 1
ATOM 693 C CA . ALA A 1 89 ? 1.932 -2.044 -7.003 1.00 90.69 89 ALA A CA 1
ATOM 694 C C . ALA A 1 89 ? 1.506 -0.939 -6.021 1.00 90.69 89 ALA A C 1
ATOM 696 O O . ALA A 1 89 ? 0.964 -1.239 -4.956 1.00 90.69 89 ALA A O 1
ATOM 697 N N . THR A 1 90 ? 1.677 0.333 -6.393 1.00 91.19 90 THR A N 1
ATOM 698 C CA . THR A 1 90 ? 1.294 1.484 -5.556 1.00 91.19 90 THR A CA 1
ATOM 699 C C . THR A 1 90 ? -0.219 1.551 -5.347 1.00 91.19 90 THR A C 1
ATOM 701 O O . THR A 1 90 ? -0.682 1.756 -4.225 1.00 91.19 90 THR A O 1
ATOM 704 N N . ALA A 1 91 ? -1.010 1.315 -6.397 1.00 91.50 91 ALA A N 1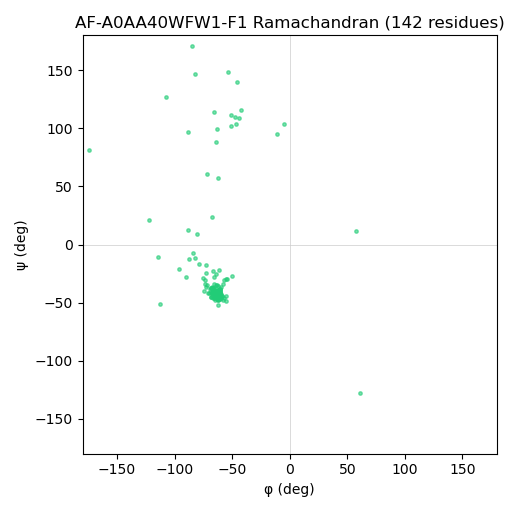
ATOM 705 C CA . ALA A 1 91 ? -2.467 1.273 -6.292 1.00 91.50 91 ALA A CA 1
ATOM 706 C C . ALA A 1 91 ? -2.965 0.099 -5.426 1.00 91.50 91 ALA A C 1
ATOM 708 O O . ALA A 1 91 ? -3.894 0.260 -4.633 1.00 91.50 91 ALA A O 1
ATOM 709 N N . LYS A 1 92 ? -2.314 -1.069 -5.499 1.00 92.06 92 LYS A N 1
ATOM 710 C CA . LYS A 1 92 ? -2.596 -2.186 -4.585 1.00 92.06 92 LYS A CA 1
ATOM 711 C C . LYS A 1 92 ? -2.264 -1.813 -3.136 1.00 92.06 92 LYS A C 1
ATOM 713 O O . LYS A 1 92 ? -3.070 -2.058 -2.239 1.00 92.06 92 LYS A O 1
ATOM 718 N N . ALA A 1 93 ? -1.101 -1.204 -2.906 1.00 89.88 93 ALA A N 1
ATOM 719 C CA . ALA A 1 93 ? -0.652 -0.806 -1.576 1.00 89.88 93 ALA A CA 1
ATOM 720 C C . ALA A 1 93 ? -1.585 0.230 -0.928 1.00 89.88 93 ALA A C 1
ATOM 722 O O . ALA A 1 93 ? -1.900 0.099 0.253 1.00 89.88 93 ALA A O 1
ATOM 723 N N . SER A 1 94 ? -2.088 1.212 -1.685 1.00 88.69 94 SER A N 1
ATOM 724 C CA . SER A 1 94 ? -3.004 2.235 -1.159 1.00 88.69 94 SER A CA 1
ATOM 725 C C . SER A 1 94 ? -4.358 1.660 -0.724 1.00 88.69 94 SER A C 1
ATOM 727 O O . SER A 1 94 ? -4.881 2.054 0.321 1.00 88.69 94 SER A O 1
ATOM 729 N N . LEU A 1 95 ? -4.897 0.676 -1.457 1.00 87.56 95 LEU A N 1
ATOM 730 C CA . LEU A 1 95 ? -6.096 -0.074 -1.058 1.00 87.56 95 LEU A CA 1
ATOM 731 C C . LEU A 1 95 ? -5.876 -0.849 0.248 1.00 87.56 95 LEU A C 1
ATOM 733 O O . LEU A 1 95 ? -6.730 -0.817 1.136 1.00 87.56 95 LEU A O 1
ATOM 737 N N . VAL A 1 96 ? -4.726 -1.513 0.391 1.00 88.56 96 VAL A N 1
ATOM 738 C CA . VAL A 1 96 ? -4.372 -2.238 1.622 1.00 88.56 96 VAL A CA 1
ATOM 739 C C . VAL A 1 96 ? -4.251 -1.273 2.807 1.00 88.56 96 VAL A C 1
ATOM 741 O O . VAL A 1 96 ? -4.860 -1.515 3.850 1.00 88.56 96 VAL A O 1
ATOM 744 N N . LEU A 1 97 ? -3.547 -0.150 2.632 1.00 86.56 97 LEU A N 1
ATOM 745 C CA . LEU A 1 97 ? -3.359 0.865 3.674 1.00 86.56 97 LEU A CA 1
ATOM 746 C C . LEU A 1 97 ? -4.682 1.493 4.119 1.00 86.56 97 LEU A C 1
ATOM 748 O O . LEU A 1 97 ? -4.945 1.628 5.309 1.00 86.56 97 LEU A O 1
ATOM 752 N N . GLY A 1 98 ? -5.528 1.883 3.164 1.00 82.25 98 GLY A N 1
ATOM 753 C CA . GLY A 1 98 ? -6.770 2.587 3.466 1.00 82.25 98 GLY A CA 1
ATOM 754 C C . GLY A 1 98 ? -7.792 1.714 4.188 1.00 82.25 98 GLY A C 1
ATOM 755 O O . GLY A 1 98 ? -8.495 2.201 5.076 1.00 82.25 98 GLY A O 1
ATOM 756 N N . TYR A 1 99 ? -7.875 0.436 3.816 1.00 81.81 99 TYR A N 1
ATOM 757 C CA . TYR A 1 99 ? -8.960 -0.430 4.256 1.00 81.81 99 TYR A CA 1
ATOM 758 C C . TYR A 1 99 ? -8.528 -1.561 5.192 1.00 81.81 99 TYR A C 1
ATOM 760 O O . TYR A 1 99 ? -9.119 -1.690 6.257 1.00 81.81 99 TYR A O 1
ATOM 768 N N . PHE A 1 100 ? -7.513 -2.360 4.847 1.00 76.75 100 PHE A N 1
ATOM 769 C CA . PHE A 1 100 ? -7.094 -3.500 5.680 1.00 76.75 100 PHE A CA 1
ATOM 770 C C . PHE A 1 100 ? -6.355 -3.071 6.946 1.00 76.75 100 PHE A C 1
ATOM 772 O O . PHE A 1 100 ? -6.540 -3.681 7.992 1.00 76.75 100 PHE A O 1
ATOM 779 N N . MET A 1 101 ? -5.581 -1.987 6.879 1.00 78.25 101 MET A N 1
ATOM 780 C CA . MET A 1 101 ? -4.990 -1.360 8.069 1.00 78.25 101 MET A CA 1
ATOM 781 C C . MET A 1 101 ? -5.966 -0.456 8.828 1.00 78.25 101 MET A C 1
ATOM 783 O O . MET A 1 101 ? -5.566 0.267 9.735 1.00 78.25 101 MET A O 1
ATOM 787 N N . HIS A 1 102 ? -7.245 -0.478 8.449 1.00 69.38 102 HIS A N 1
ATOM 788 C CA . HIS A 1 102 ? -8.326 0.272 9.075 1.00 69.38 102 HIS A CA 1
ATOM 789 C C . HIS A 1 102 ? -8.129 1.796 9.118 1.00 69.38 102 HIS A C 1
ATOM 791 O O . HIS A 1 102 ? -8.921 2.504 9.728 1.00 69.38 102 HIS A O 1
ATOM 797 N N . LEU A 1 103 ? -7.146 2.344 8.399 1.00 70.31 103 LEU A N 1
ATOM 798 C CA . LEU A 1 103 ? -6.757 3.754 8.475 1.00 70.31 103 LEU A CA 1
ATOM 799 C C . LEU A 1 103 ? -7.913 4.725 8.175 1.00 70.31 103 LEU A C 1
ATOM 801 O O . LEU A 1 103 ? -7.963 5.843 8.699 1.00 70.31 103 LEU A O 1
ATOM 805 N N . LYS A 1 104 ? -8.854 4.308 7.318 1.00 66.94 104 LYS A N 1
ATOM 806 C CA . LYS A 1 104 ? -10.053 5.079 6.971 1.00 66.94 104 LYS A CA 1
ATOM 807 C C . LYS A 1 104 ? -11.110 5.115 8.085 1.00 66.94 104 LYS A C 1
ATOM 809 O O . LYS A 1 104 ? -11.820 6.113 8.176 1.00 66.94 104 LYS A O 1
ATOM 814 N N . TYR A 1 105 ? -11.201 4.074 8.906 1.00 65.38 105 TYR A N 1
ATOM 815 C CA . TYR A 1 105 ? -12.280 3.859 9.880 1.00 65.38 105 TYR A CA 1
ATOM 816 C C . TYR A 1 105 ? -11.809 3.906 11.344 1.00 65.38 105 TYR A C 1
ATOM 818 O O . TYR A 1 105 ? -12.635 3.932 12.250 1.00 65.38 105 TYR A O 1
ATOM 826 N N . ASP A 1 106 ? -10.499 3.913 11.573 1.00 69.06 106 ASP A N 1
ATOM 827 C CA . ASP A 1 106 ? -9.875 4.006 12.888 1.00 69.06 106 ASP A CA 1
ATOM 828 C C . ASP A 1 106 ? -9.726 5.470 13.351 1.00 69.06 106 ASP A C 1
ATOM 830 O O . ASP A 1 106 ? -9.941 6.430 12.603 1.00 69.06 106 ASP A O 1
ATOM 834 N N . THR A 1 107 ? -9.347 5.632 14.614 1.00 74.00 107 THR A N 1
ATOM 835 C CA . THR A 1 107 ? -9.077 6.898 15.285 1.00 74.00 107 THR A CA 1
ATOM 836 C C . THR A 1 107 ? -8.056 7.756 14.531 1.00 74.00 107 THR A C 1
ATOM 838 O O . THR A 1 107 ? -7.110 7.271 13.903 1.00 74.00 107 THR A O 1
ATOM 841 N N . ILE A 1 108 ? -8.215 9.080 14.643 1.00 76.69 108 ILE A N 1
ATOM 842 C CA . ILE A 1 108 ? -7.320 10.068 14.020 1.00 76.69 108 ILE A CA 1
ATOM 843 C C . ILE A 1 108 ? -5.848 9.853 14.417 1.00 76.69 108 ILE A C 1
ATOM 845 O O . ILE A 1 108 ? -4.949 10.116 13.622 1.00 76.69 108 ILE A O 1
ATOM 849 N N . MET A 1 109 ? -5.603 9.311 15.615 1.00 80.81 109 MET A N 1
ATOM 850 C CA . MET A 1 109 ? -4.266 9.028 16.130 1.00 80.81 109 MET A CA 1
ATOM 851 C C . MET A 1 109 ? -3.539 7.957 15.310 1.00 80.81 109 MET A C 1
ATOM 853 O O . MET A 1 109 ? -2.395 8.180 14.914 1.00 80.81 109 MET A O 1
ATOM 857 N N . ASN A 1 110 ? -4.207 6.847 14.971 1.00 83.31 110 ASN A N 1
ATOM 858 C CA . ASN A 1 110 ? -3.618 5.809 14.120 1.00 83.31 110 ASN A CA 1
ATOM 859 C C . ASN A 1 110 ? -3.279 6.368 12.724 1.00 83.31 110 ASN A C 1
ATOM 861 O O . ASN A 1 110 ? -2.198 6.127 12.185 1.00 83.31 110 ASN A O 1
ATOM 865 N N . ARG A 1 111 ? -4.152 7.225 12.175 1.00 82.94 111 ARG A N 1
ATOM 866 C CA . ARG A 1 111 ? -3.916 7.885 10.883 1.00 82.94 111 ARG A CA 1
ATOM 867 C C . ARG A 1 111 ? -2.673 8.778 10.883 1.00 82.94 111 ARG A C 1
ATOM 869 O O . ARG A 1 111 ? -1.925 8.768 9.907 1.00 82.94 111 ARG A O 1
ATOM 876 N N . VAL A 1 112 ? -2.439 9.526 11.960 1.00 88.31 112 VAL A N 1
ATOM 877 C CA . VAL A 1 112 ? -1.270 10.411 12.093 1.00 88.31 112 VAL A CA 1
ATOM 878 C C . VAL A 1 112 ? 0.023 9.615 12.275 1.00 88.31 112 VAL A C 1
ATOM 880 O O . VAL A 1 112 ? 1.016 9.947 11.633 1.00 88.31 112 VAL A O 1
ATOM 883 N N . ILE A 1 113 ? 0.017 8.550 13.086 1.00 89.12 113 ILE A N 1
ATOM 884 C CA . ILE A 1 113 ? 1.193 7.684 13.292 1.00 89.12 113 ILE A CA 1
ATOM 885 C C . ILE A 1 113 ? 1.599 7.007 11.980 1.00 89.12 113 ILE A C 1
ATOM 887 O O . ILE A 1 113 ? 2.772 6.985 11.612 1.00 89.12 113 ILE A O 1
ATOM 891 N N . PHE A 1 114 ? 0.627 6.492 11.231 1.00 86.94 114 PHE A N 1
ATOM 892 C CA . PHE A 1 114 ? 0.913 5.890 9.935 1.00 86.94 114 PHE A CA 1
ATOM 893 C C . PHE A 1 114 ? 1.401 6.929 8.920 1.00 86.94 114 PHE A C 1
ATOM 895 O O . PHE A 1 114 ? 2.348 6.685 8.173 1.00 86.94 114 PHE A O 1
ATOM 902 N N . GLY A 1 115 ? 0.772 8.109 8.914 1.00 88.88 115 GLY A N 1
ATOM 903 C CA . GLY A 1 115 ? 1.165 9.229 8.065 1.00 88.88 115 GLY A CA 1
ATOM 904 C C . GLY A 1 115 ? 2.594 9.700 8.337 1.00 88.88 115 GLY A C 1
ATOM 905 O O . GLY A 1 115 ? 3.336 9.941 7.388 1.00 88.88 115 GLY A O 1
ATOM 906 N N . SER A 1 116 ? 3.014 9.771 9.605 1.00 92.50 116 SER A N 1
ATOM 907 C CA . SER A 1 116 ? 4.385 10.145 9.967 1.00 92.50 116 SER A CA 1
ATOM 908 C C . SER A 1 116 ? 5.396 9.074 9.553 1.00 92.50 116 SER A C 1
ATOM 910 O O . SER A 1 116 ? 6.438 9.414 8.996 1.00 92.50 116 SER A O 1
ATOM 912 N N . GLY A 1 117 ? 5.066 7.789 9.725 1.00 92.88 117 GLY A N 1
ATOM 913 C CA . GLY A 1 117 ? 5.891 6.679 9.247 1.00 92.88 117 GLY A CA 1
ATOM 914 C C . GLY A 1 117 ? 6.058 6.686 7.726 1.00 92.88 117 GLY A C 1
ATOM 915 O O . GLY A 1 117 ? 7.174 6.567 7.223 1.00 92.88 117 GLY A O 1
ATOM 916 N N . PHE A 1 118 ? 4.970 6.901 6.982 1.00 90.38 118 PHE A N 1
ATOM 917 C CA . PHE A 1 118 ? 5.012 6.989 5.521 1.00 90.38 118 PHE A CA 1
ATOM 918 C C . PHE A 1 118 ? 5.776 8.229 5.036 1.00 90.38 118 PHE A C 1
ATOM 920 O O . PHE A 1 118 ? 6.566 8.140 4.099 1.00 90.38 118 PHE A O 1
ATOM 927 N N . PHE A 1 119 ? 5.602 9.373 5.703 1.00 94.38 119 PHE A N 1
ATOM 928 C CA . PHE A 1 119 ? 6.377 10.583 5.428 1.00 94.38 119 PHE A CA 1
ATOM 929 C C . PHE A 1 119 ? 7.877 10.351 5.634 1.00 94.38 119 PHE A C 1
ATOM 931 O O . PHE A 1 119 ? 8.683 10.703 4.774 1.00 94.38 119 PHE A O 1
ATOM 938 N N . PHE A 1 120 ? 8.256 9.709 6.740 1.00 96.62 120 PHE A N 1
ATOM 939 C CA . PHE A 1 120 ? 9.654 9.405 7.024 1.00 96.62 120 PHE A CA 1
ATOM 940 C C . PHE A 1 120 ? 10.231 8.385 6.034 1.00 96.62 120 PHE A C 1
ATOM 942 O O . PHE A 1 120 ? 11.361 8.546 5.583 1.00 96.62 120 PHE A O 1
ATOM 949 N N . LEU A 1 121 ? 9.444 7.384 5.625 1.00 94.38 121 LEU A N 1
ATOM 950 C CA . LEU A 1 121 ? 9.816 6.445 4.565 1.00 94.38 121 LEU A CA 1
ATOM 951 C C . LEU A 1 121 ? 10.114 7.179 3.254 1.00 94.38 121 LEU A C 1
ATOM 953 O O . LEU A 1 121 ? 11.152 6.924 2.649 1.00 94.38 121 LEU A O 1
ATOM 957 N N . LEU A 1 122 ? 9.250 8.107 2.830 1.00 94.00 122 LEU A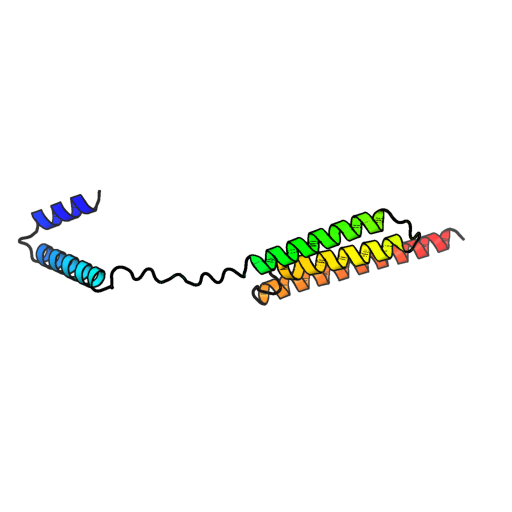 N 1
ATOM 958 C CA . LEU A 1 122 ? 9.478 8.903 1.621 1.00 94.00 122 LEU A CA 1
ATOM 959 C C . LEU A 1 122 ? 10.721 9.789 1.742 1.00 94.00 122 LEU A C 1
ATOM 961 O O . LEU A 1 122 ? 11.485 9.898 0.783 1.00 94.00 122 LEU A O 1
ATOM 965 N N . LEU A 1 123 ? 10.948 10.384 2.915 1.00 96.81 123 LEU A N 1
ATOM 966 C CA . LEU A 1 123 ? 12.136 11.188 3.188 1.00 96.81 123 LEU A CA 1
ATOM 967 C C . LEU A 1 123 ? 13.413 10.348 3.084 1.00 96.81 123 LEU A C 1
ATOM 969 O O . LEU A 1 123 ? 14.349 10.752 2.396 1.00 96.81 123 LEU A O 1
ATOM 973 N N . LEU A 1 124 ? 13.445 9.167 3.709 1.00 96.31 124 LEU A N 1
ATOM 974 C CA . LEU A 1 124 ? 14.590 8.259 3.631 1.00 96.31 124 LEU A CA 1
ATOM 975 C C . LEU A 1 124 ? 14.803 7.733 2.212 1.00 96.31 124 LEU A C 1
ATOM 977 O O . LEU A 1 124 ? 15.932 7.726 1.736 1.00 96.31 124 LEU A O 1
ATOM 981 N N . PHE A 1 125 ? 13.737 7.344 1.512 1.00 94.56 125 PHE A N 1
ATOM 982 C CA . PHE A 1 125 ? 13.833 6.855 0.138 1.00 94.56 125 PHE A CA 1
ATOM 983 C C . PHE A 1 125 ? 14.353 7.943 -0.812 1.00 94.56 125 PHE A C 1
ATOM 985 O O . PHE A 1 125 ? 15.235 7.685 -1.630 1.00 94.56 125 PHE A O 1
ATOM 992 N N . GLY A 1 126 ? 13.864 9.178 -0.663 1.00 94.81 126 GLY A N 1
ATOM 993 C CA . GLY A 1 126 ? 14.358 10.336 -1.406 1.00 94.81 126 GLY A CA 1
ATOM 994 C C . GLY A 1 126 ? 15.818 10.656 -1.088 1.00 94.81 126 GLY A C 1
ATOM 995 O O . GLY A 1 126 ? 16.605 10.900 -2.001 1.00 94.81 126 GLY A O 1
ATOM 996 N N . PHE A 1 127 ? 16.208 10.590 0.187 1.00 95.19 127 PHE A N 1
ATOM 997 C CA . PHE A 1 127 ? 17.595 10.782 0.608 1.00 95.19 127 PHE A CA 1
ATOM 998 C C . PHE A 1 127 ? 18.526 9.698 0.045 1.00 95.19 127 PHE A C 1
ATOM 1000 O O . PHE A 1 127 ? 19.577 10.020 -0.503 1.00 95.19 127 PHE A O 1
ATOM 1007 N N . SER A 1 128 ? 18.124 8.425 0.094 1.00 94.81 128 SER A N 1
ATOM 1008 C CA . SER A 1 128 ? 18.868 7.322 -0.523 1.00 94.81 128 SER A CA 1
ATOM 1009 C C . SER A 1 128 ? 18.996 7.492 -2.037 1.00 94.81 128 SER A C 1
ATOM 1011 O O . SER A 1 128 ? 20.079 7.294 -2.581 1.00 94.81 128 SER A O 1
ATOM 1013 N N . ALA A 1 129 ? 17.928 7.909 -2.724 1.00 93.88 129 ALA A N 1
ATOM 1014 C CA . ALA A 1 129 ? 17.988 8.201 -4.152 1.00 93.88 129 ALA A CA 1
ATOM 1015 C C . ALA A 1 129 ? 18.973 9.347 -4.449 1.00 93.88 129 ALA A C 1
ATOM 1017 O O . ALA A 1 129 ? 19.804 9.223 -5.347 1.00 93.88 129 ALA A O 1
ATOM 1018 N N . ALA A 1 130 ? 18.936 10.433 -3.671 1.00 93.31 130 ALA A N 1
ATOM 1019 C CA . ALA A 1 130 ? 19.857 11.560 -3.815 1.00 93.31 130 ALA A CA 1
ATOM 1020 C C . ALA A 1 130 ? 21.330 11.169 -3.572 1.00 93.31 130 ALA A C 1
ATOM 1022 O O . ALA A 1 130 ? 22.210 11.622 -4.311 1.00 93.31 130 ALA A O 1
ATOM 1023 N N . ASP A 1 131 ? 21.604 10.302 -2.591 1.00 92.44 131 ASP A N 1
ATOM 1024 C CA . ASP A 1 131 ? 22.941 9.738 -2.345 1.00 92.44 131 ASP A CA 1
ATOM 1025 C C . ASP A 1 131 ? 23.436 8.941 -3.564 1.00 92.44 131 ASP A C 1
ATOM 1027 O O . ASP A 1 131 ? 24.538 9.183 -4.062 1.00 92.44 131 ASP A O 1
ATOM 1031 N N . ILE A 1 132 ? 22.588 8.074 -4.126 1.00 92.56 132 ILE A N 1
ATOM 1032 C CA . ILE A 1 132 ? 22.902 7.287 -5.327 1.00 92.56 132 ILE A CA 1
ATOM 1033 C C . ILE A 1 132 ? 23.176 8.190 -6.534 1.00 92.56 132 ILE A C 1
ATOM 1035 O O . ILE A 1 132 ? 24.185 8.004 -7.214 1.00 92.56 132 ILE A O 1
ATOM 1039 N N . PHE A 1 133 ? 22.334 9.197 -6.788 1.00 91.06 133 PHE A N 1
ATOM 1040 C CA . PHE A 1 133 ? 22.538 10.132 -7.901 1.00 91.06 133 PHE A CA 1
ATOM 1041 C C . PHE A 1 133 ? 23.836 10.934 -7.757 1.00 91.06 133 PHE A C 1
ATOM 1043 O O . PHE A 1 133 ? 24.552 11.132 -8.742 1.00 91.06 133 PHE A O 1
ATOM 1050 N N . THR A 1 134 ? 24.176 11.361 -6.538 1.00 89.25 134 THR A N 1
ATOM 1051 C CA . THR A 1 134 ? 25.417 12.104 -6.268 1.00 89.25 134 THR A CA 1
ATOM 1052 C C . THR A 1 134 ? 26.650 11.228 -6.508 1.00 89.25 134 THR A C 1
ATOM 1054 O O . THR A 1 134 ? 27.601 11.673 -7.153 1.00 89.25 134 THR A O 1
ATOM 1057 N N . ARG A 1 135 ? 26.621 9.957 -6.080 1.00 86.62 135 ARG A N 1
ATOM 1058 C CA . ARG A 1 135 ? 27.707 8.990 -6.331 1.00 86.62 135 ARG A CA 1
ATOM 1059 C C . ARG A 1 135 ? 27.837 8.627 -7.803 1.00 86.62 135 ARG A C 1
ATOM 1061 O O . ARG A 1 135 ? 28.950 8.570 -8.315 1.00 86.62 135 ARG A O 1
ATOM 1068 N N . PHE A 1 136 ? 26.716 8.421 -8.489 1.00 83.62 136 PHE A N 1
ATOM 1069 C CA . PHE A 1 136 ? 26.699 8.130 -9.920 1.00 83.62 136 PHE A CA 1
ATOM 1070 C C . PHE A 1 136 ? 27.322 9.276 -10.726 1.00 83.62 136 PHE A C 1
ATOM 1072 O O . PHE A 1 136 ? 28.151 9.036 -11.599 1.00 83.62 136 PHE A O 1
ATOM 1079 N N . LYS A 1 137 ? 26.997 10.529 -10.378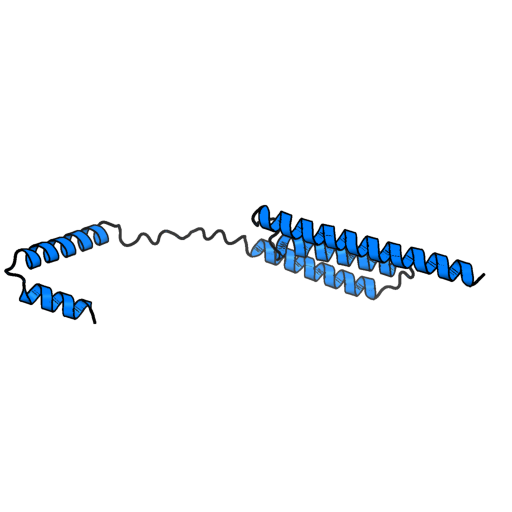 1.00 81.06 137 LYS A N 1
ATOM 1080 C CA . LYS A 1 137 ? 27.596 11.721 -10.993 1.00 81.06 137 LYS A CA 1
ATOM 1081 C C . LYS A 1 137 ? 29.114 11.792 -10.786 1.00 81.06 137 LYS A C 1
ATOM 1083 O O . LYS A 1 137 ? 29.833 12.137 -11.718 1.00 81.06 137 LYS A O 1
ATOM 1088 N N . VAL A 1 138 ? 29.601 11.454 -9.590 1.00 81.88 138 VAL A N 1
ATOM 1089 C CA . VAL A 1 138 ? 31.042 11.414 -9.284 1.00 81.88 138 VAL A CA 1
ATOM 1090 C C . VAL A 1 138 ? 31.755 10.300 -10.057 1.00 81.88 138 VAL A C 1
ATOM 1092 O O . VAL A 1 138 ? 32.804 10.552 -10.641 1.00 81.88 138 VAL A O 1
ATOM 1095 N N . LEU A 1 139 ? 31.180 9.095 -10.120 1.00 78.38 139 LEU A N 1
ATOM 1096 C CA . LEU A 1 139 ? 31.733 7.975 -10.895 1.00 78.38 139 LEU A CA 1
ATOM 1097 C C . LEU A 1 139 ? 31.820 8.298 -12.391 1.00 78.38 139 LEU A C 1
ATOM 1099 O O . LEU A 1 139 ? 32.842 8.035 -13.018 1.00 78.38 139 LEU A O 1
ATOM 1103 N N . LEU A 1 140 ? 30.775 8.916 -12.948 1.00 77.19 140 LEU A N 1
ATOM 1104 C CA . LEU A 1 140 ? 30.749 9.334 -14.350 1.00 77.19 140 LEU A CA 1
ATOM 1105 C C . LEU A 1 140 ? 31.821 10.403 -14.641 1.00 77.19 140 LEU A C 1
ATOM 1107 O O . LEU A 1 140 ? 32.441 10.358 -15.695 1.00 77.19 140 LEU A O 1
ATOM 1111 N N . SER A 1 141 ? 32.099 11.301 -13.687 1.00 73.44 141 SER A N 1
ATOM 1112 C CA . SER A 1 141 ? 33.149 12.332 -13.783 1.00 73.44 141 SER A CA 1
ATOM 1113 C C . SER A 1 141 ? 34.587 11.811 -13.672 1.00 73.44 141 SER A C 1
ATOM 1115 O O . SER A 1 141 ? 35.503 12.559 -13.990 1.00 73.44 141 SER A O 1
ATOM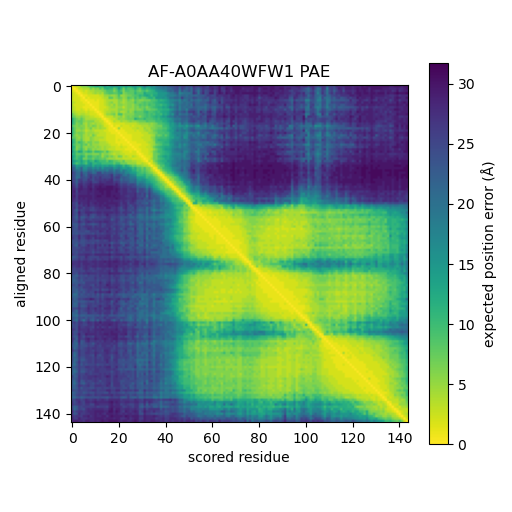 1117 N N . PHE A 1 142 ? 34.805 10.601 -13.153 1.00 74.50 142 PHE A N 1
ATOM 1118 C CA . PHE A 1 142 ? 36.127 9.959 -13.112 1.00 74.50 142 PHE A CA 1
ATOM 1119 C C . PHE A 1 142 ? 36.336 8.998 -14.294 1.00 74.50 142 PHE A C 1
ATOM 1121 O O . PHE A 1 142 ? 37.467 8.661 -14.630 1.00 74.50 142 PHE A O 1
ATOM 1128 N N . ALA A 1 143 ? 35.247 8.538 -14.916 1.00 72.31 143 ALA A N 1
ATOM 1129 C CA . ALA A 1 143 ? 35.275 7.617 -16.049 1.00 72.31 143 ALA A CA 1
ATOM 1130 C C . ALA A 1 143 ? 35.483 8.300 -17.420 1.00 72.31 143 ALA A C 1
ATOM 1132 O O . ALA A 1 143 ? 35.653 7.591 -18.412 1.00 72.31 143 ALA A O 1
ATOM 1133 N N . PHE A 1 144 ? 35.468 9.637 -17.481 1.00 62.72 144 PHE A N 1
ATOM 1134 C CA . PHE A 1 144 ? 35.741 10.460 -18.666 1.00 62.72 144 PHE A CA 1
ATOM 1135 C C . PHE A 1 144 ? 36.747 11.554 -18.307 1.00 62.72 144 PHE A C 1
ATOM 1137 O O . PHE A 1 144 ? 37.662 11.802 -19.122 1.00 62.72 144 PHE A O 1
#

Secondary structure (DSSP, 8-state):
-HHHHHHHHHHHTTTSHHHHHHHHHHHHHHHHHHHS-TT-----TT-----HHHHHHHHHHHHHHHHHHHHHHTS--TTHHHHHHHHHHHHHHHHIIIIIT-TTTS-HHHHHHHHHHHHHHHHHHHHHHHHHHHHHHHHHHH--

pLDDT: mean 79.58, std 13.29, range [41.28, 96.81]

Radius of gyration: 33.74 Å; Cα contacts (8 Å, |Δi|>4): 37; chains: 1; bounding box: 74×36×88 Å

Foldseek 3Di:
DVVVVVVVVLVVCVVPPVSVVVVVVVVVVVVVCVVCPVPPVPPVVDPVPPDPVVVVVLVVVLVVLVVVLVVLVVDCPDPCSVVVNVVSVVVSVVSCVCPVVCLVPDDPVSVVVVVVVVVVVVVVVVVVVVVVVVVVVVVVVVVD